Protein AF-A0A7V4E4H5-F1 (afdb_monomer_lite)

Sequence (91 aa):
MYSNPVKFLVLKSIRIYQATVSKVQGDVCNFIPSCSHYGYEAIRKYDLFKGILMASDRVQRCHGFALFYSPDYYGVREDSIRGTKAFDPVK

pLDDT: mean 89.81, std 7.54, range [52.09, 97.06]

Foldseek 3Di:
DDPDPVLVVVLVVLVVCCVPVVVVVDQQFQEVVGLSVQLSVLVVVDPPVRSVVRSVVRVVCGDPCVVVCQVVPFDWDQDPRRGIHGYDHDD

Structure (mmCIF, N/CA/C/O backbone):
data_AF-A0A7V4E4H5-F1
#
_entry.id   AF-A0A7V4E4H5-F1
#
loop_
_atom_site.group_PDB
_atom_site.id
_atom_site.type_symbol
_atom_site.label_atom_id
_atom_site.label_alt_id
_atom_site.label_comp_id
_atom_site.label_asym_id
_atom_site.label_entity_id
_atom_site.label_seq_id
_atom_site.pdbx_PDB_ins_code
_atom_site.Cartn_x
_atom_site.Cartn_y
_atom_site.Cartn_z
_atom_site.occupancy
_atom_site.B_iso_or_equiv
_atom_site.auth_seq_id
_atom_site.auth_comp_id
_atom_site.auth_asym_id
_atom_site.auth_atom_id
_atom_site.pdbx_PDB_model_num
ATOM 1 N N . MET A 1 1 ? -7.826 11.078 15.998 1.00 52.09 1 MET A N 1
ATOM 2 C CA . MET A 1 1 ? -7.927 10.119 17.120 1.00 52.09 1 MET A CA 1
ATOM 3 C C . MET A 1 1 ? -8.949 9.069 16.706 1.00 52.09 1 MET A C 1
ATOM 5 O O . MET A 1 1 ? -10.038 9.460 16.313 1.00 52.09 1 MET A O 1
ATOM 9 N N . TYR A 1 2 ? -8.580 7.789 16.613 1.00 64.12 2 TYR A N 1
ATOM 10 C CA . TYR A 1 2 ? -9.482 6.765 16.070 1.00 64.12 2 TYR A CA 1
ATOM 11 C C . TYR A 1 2 ? -10.598 6.467 17.075 1.00 64.12 2 TYR A C 1
ATOM 13 O O . TYR A 1 2 ? -10.324 5.946 18.149 1.00 64.12 2 TYR A O 1
ATOM 21 N N . SER A 1 3 ? -11.841 6.787 16.726 1.00 69.50 3 SER A N 1
ATOM 22 C CA . SER A 1 3 ? -13.013 6.604 17.595 1.00 69.50 3 SER A CA 1
ATOM 23 C C . SER A 1 3 ? -13.384 5.130 17.805 1.00 69.50 3 SER A C 1
ATOM 25 O O . SER A 1 3 ? -14.115 4.804 18.731 1.00 69.50 3 SER A O 1
ATOM 27 N N . ASN A 1 4 ? -12.896 4.236 16.935 1.00 85.12 4 ASN A N 1
ATOM 28 C CA . ASN A 1 4 ? -13.228 2.814 16.932 1.00 85.12 4 ASN A CA 1
ATOM 29 C C . ASN A 1 4 ? -11.984 1.956 17.269 1.00 85.12 4 ASN A C 1
ATOM 31 O O . ASN A 1 4 ? -10.996 2.010 16.522 1.00 85.12 4 ASN A O 1
ATOM 35 N N . PRO A 1 5 ? -12.026 1.135 18.339 1.00 89.44 5 PRO A N 1
ATOM 36 C CA . PRO A 1 5 ? -10.890 0.317 18.770 1.00 89.44 5 PRO A CA 1
ATOM 37 C C . PRO A 1 5 ? -10.499 -0.760 17.746 1.00 89.44 5 PRO A C 1
ATOM 39 O O . PRO A 1 5 ? -9.316 -1.048 17.579 1.00 89.44 5 PRO A O 1
ATOM 42 N N . VAL A 1 6 ? -11.459 -1.304 16.992 1.00 91.44 6 VAL A N 1
ATOM 43 C CA . VAL A 1 6 ? -11.207 -2.291 15.929 1.00 91.44 6 VAL A CA 1
ATOM 44 C C . VAL A 1 6 ? -10.452 -1.646 14.771 1.00 91.44 6 VAL A C 1
ATOM 46 O O . VAL A 1 6 ? -9.441 -2.176 14.315 1.00 91.44 6 VAL A O 1
ATOM 49 N N . LYS A 1 7 ? -10.884 -0.456 14.332 1.00 91.19 7 LYS A N 1
ATOM 50 C CA . LYS A 1 7 ? -10.186 0.303 13.280 1.00 91.19 7 LYS A CA 1
ATOM 51 C C . LYS A 1 7 ? -8.744 0.611 13.691 1.00 91.19 7 LYS A C 1
ATOM 53 O O . LYS A 1 7 ? -7.836 0.474 12.876 1.00 91.19 7 LYS A O 1
ATOM 58 N N . PHE A 1 8 ? -8.520 0.970 14.956 1.00 92.50 8 PHE A N 1
ATOM 59 C CA . PHE A 1 8 ? -7.173 1.188 15.481 1.00 92.50 8 PHE A CA 1
ATOM 60 C C . PHE A 1 8 ? -6.309 -0.080 15.436 1.00 92.50 8 PHE A C 1
ATOM 62 O O . PHE A 1 8 ? -5.181 -0.022 14.945 1.00 92.50 8 PHE A O 1
ATOM 69 N N . LEU A 1 9 ? -6.835 -1.220 15.898 1.00 93.81 9 LEU A N 1
ATOM 70 C CA . LEU A 1 9 ? -6.118 -2.498 15.871 1.00 93.81 9 LEU A CA 1
ATOM 71 C C . LEU A 1 9 ? -5.728 -2.905 14.445 1.00 93.81 9 LEU A C 1
ATOM 73 O O . LEU A 1 9 ? -4.579 -3.278 14.214 1.00 93.81 9 LEU A O 1
ATOM 77 N N . VAL A 1 10 ? -6.645 -2.765 13.486 1.00 93.88 10 VAL A N 1
ATOM 78 C CA . VAL A 1 10 ? -6.395 -3.091 12.073 1.00 93.88 10 VAL A CA 1
ATOM 79 C C . VAL A 1 10 ? -5.346 -2.165 11.456 1.00 93.88 10 VAL A C 1
ATOM 81 O O . VAL A 1 10 ? -4.415 -2.620 10.797 1.00 93.88 10 VAL A O 1
ATOM 84 N N . LEU A 1 11 ? -5.428 -0.856 11.691 1.00 94.75 11 LEU A N 1
ATOM 85 C CA . LEU A 1 11 ? -4.423 0.074 11.167 1.00 94.75 11 LEU A CA 1
ATOM 86 C C . LEU A 1 11 ? -3.041 -0.178 11.785 1.00 94.75 11 LEU A C 1
ATOM 88 O O . LEU A 1 11 ? -2.025 -0.104 11.089 1.00 94.75 11 LEU A O 1
ATOM 92 N N . LYS A 1 12 ? -2.991 -0.529 13.076 1.00 95.19 12 LYS A N 1
ATOM 93 C CA . LYS A 1 12 ? -1.745 -0.879 13.761 1.00 95.19 12 LYS A CA 1
ATOM 94 C C . LYS A 1 12 ? -1.150 -2.184 13.227 1.00 95.19 12 LYS A C 1
ATOM 96 O O . LYS A 1 12 ? 0.059 -2.230 13.014 1.00 95.19 12 LYS A O 1
ATOM 101 N N . SER A 1 13 ? -1.961 -3.208 12.955 1.00 94.75 13 SER A N 1
ATOM 102 C CA . SER A 1 13 ? -1.472 -4.468 12.380 1.00 94.75 13 SER A CA 1
ATOM 103 C C . SER A 1 13 ? -0.909 -4.272 10.970 1.00 94.75 13 SER A C 1
ATOM 105 O O . SER A 1 13 ? 0.184 -4.759 10.684 1.00 94.75 13 SER A O 1
ATOM 107 N N . ILE A 1 14 ? -1.567 -3.465 10.127 1.00 94.81 14 ILE A N 1
ATOM 108 C CA . ILE A 1 14 ? -1.041 -3.098 8.802 1.00 94.81 14 ILE A CA 1
ATOM 109 C C . ILE A 1 14 ? 0.296 -2.362 8.936 1.00 94.81 14 ILE A C 1
ATOM 111 O O . ILE A 1 14 ? 1.229 -2.621 8.176 1.00 94.81 14 ILE A O 1
ATOM 115 N N . ARG A 1 15 ? 0.433 -1.470 9.924 1.00 94.81 15 ARG A N 1
ATOM 116 C CA . ARG A 1 15 ? 1.689 -0.748 10.155 1.00 94.81 15 ARG A CA 1
ATOM 117 C C . ARG A 1 15 ? 2.820 -1.671 10.608 1.00 94.81 15 ARG A C 1
ATOM 119 O O . ARG A 1 15 ? 3.948 -1.504 10.153 1.00 94.81 15 ARG A O 1
ATOM 126 N N . ILE A 1 16 ? 2.517 -2.652 11.459 1.00 95.06 16 ILE A N 1
ATOM 127 C CA . ILE A 1 16 ? 3.476 -3.687 11.870 1.00 95.06 16 ILE A CA 1
ATOM 128 C C . ILE A 1 16 ? 3.906 -4.507 10.650 1.00 95.06 16 ILE A C 1
ATOM 130 O O . ILE A 1 16 ? 5.102 -4.653 10.423 1.00 95.06 16 ILE A O 1
ATOM 134 N N . TYR A 1 17 ? 2.962 -4.946 9.814 1.00 93.56 17 TYR A N 1
ATOM 135 C CA . TYR A 1 17 ? 3.253 -5.660 8.567 1.00 93.56 17 TYR A CA 1
ATOM 136 C C . TYR A 1 17 ? 4.162 -4.850 7.621 1.00 93.56 17 TYR A C 1
ATOM 138 O O . TYR A 1 17 ? 5.136 -5.379 7.085 1.00 93.56 17 TYR A O 1
ATOM 146 N N . GLN A 1 18 ? 3.894 -3.549 7.452 1.00 92.75 18 GLN A N 1
ATOM 147 C CA . GLN A 1 18 ? 4.747 -2.645 6.666 1.00 92.75 18 GLN A CA 1
ATOM 148 C C . GLN A 1 18 ? 6.163 -2.517 7.252 1.00 92.75 18 GLN A C 1
ATOM 150 O O . GLN A 1 18 ? 7.126 -2.352 6.509 1.00 92.75 18 GLN A O 1
ATOM 155 N N . ALA A 1 19 ? 6.307 -2.582 8.577 1.00 91.56 19 ALA A N 1
ATOM 156 C CA . ALA A 1 19 ? 7.597 -2.451 9.247 1.00 91.56 19 ALA A CA 1
ATOM 157 C C . ALA A 1 19 ? 8.429 -3.744 9.236 1.00 91.56 19 ALA A C 1
ATOM 159 O O . ALA A 1 19 ? 9.657 -3.656 9.302 1.00 91.56 19 ALA A O 1
ATOM 160 N N . THR A 1 20 ? 7.783 -4.913 9.159 1.00 92.88 20 THR A N 1
ATOM 161 C CA . THR A 1 20 ? 8.432 -6.231 9.228 1.00 92.88 20 THR A CA 1
ATOM 162 C C . THR A 1 20 ? 8.438 -6.932 7.870 1.00 92.88 20 THR A C 1
ATOM 164 O O . THR A 1 20 ? 9.466 -6.965 7.198 1.00 92.88 20 THR A O 1
ATOM 167 N N . VAL A 1 21 ? 7.288 -7.448 7.434 1.00 89.31 21 VAL A N 1
ATOM 168 C CA . VAL A 1 21 ? 7.154 -8.311 6.251 1.00 89.31 21 VAL A CA 1
ATOM 169 C C . VAL A 1 21 ? 7.496 -7.561 4.970 1.00 89.31 21 VAL A C 1
ATOM 171 O O . VAL A 1 21 ? 8.234 -8.077 4.135 1.00 89.31 21 VAL A O 1
ATOM 174 N N . SER A 1 22 ? 7.038 -6.312 4.837 1.00 87.06 22 SER A N 1
ATOM 175 C CA . SER A 1 22 ? 7.287 -5.525 3.623 1.00 87.06 22 SER A CA 1
ATOM 176 C C . SER A 1 22 ? 8.773 -5.263 3.368 1.00 87.06 22 SER A C 1
ATOM 178 O O . SER A 1 22 ? 9.144 -5.048 2.218 1.00 87.06 22 SER A O 1
ATOM 180 N N . LYS A 1 23 ? 9.623 -5.272 4.405 1.00 86.31 23 LYS A N 1
ATOM 181 C CA . LYS A 1 23 ? 11.075 -5.104 4.238 1.00 86.31 23 LYS A CA 1
ATOM 182 C C . LYS A 1 23 ? 11.734 -6.349 3.653 1.00 86.31 23 LYS A C 1
ATOM 184 O O . LYS A 1 23 ? 12.684 -6.224 2.894 1.00 86.31 23 LYS A O 1
ATOM 189 N N . VAL A 1 24 ? 11.228 -7.528 4.010 1.00 88.25 24 VAL A N 1
ATOM 190 C CA . VAL A 1 24 ? 11.760 -8.815 3.540 1.00 88.25 24 VAL A CA 1
ATOM 191 C C . VAL A 1 24 ? 11.255 -9.130 2.133 1.00 88.25 24 VAL A C 1
ATOM 193 O O . VAL A 1 24 ? 11.997 -9.658 1.316 1.00 88.25 24 VAL A O 1
ATOM 196 N N . GLN A 1 25 ? 10.002 -8.781 1.836 1.00 86.06 25 GLN A N 1
ATOM 197 C CA . GLN A 1 25 ? 9.357 -9.105 0.564 1.00 86.06 25 GLN A CA 1
ATOM 198 C C . GLN A 1 25 ? 9.897 -8.291 -0.630 1.00 86.06 25 GLN A C 1
ATOM 200 O O . GLN A 1 25 ? 9.775 -8.738 -1.766 1.00 86.06 25 GLN A O 1
ATOM 205 N N . GLY A 1 26 ? 10.509 -7.125 -0.396 1.00 84.81 26 GLY A N 1
ATOM 206 C CA . GLY A 1 26 ? 11.065 -6.280 -1.458 1.00 8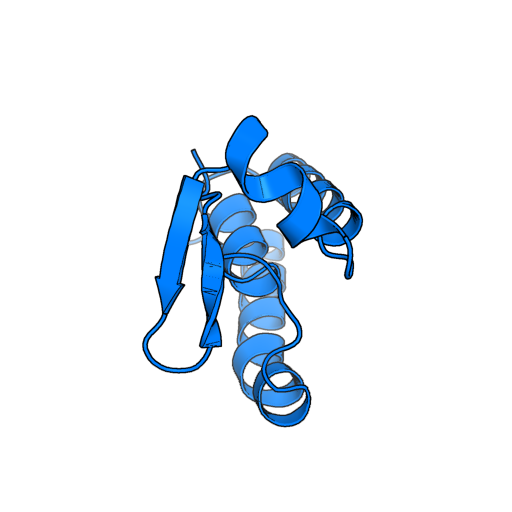4.81 26 GLY A CA 1
ATOM 207 C C . GLY A 1 26 ? 10.000 -5.622 -2.348 1.00 84.81 26 GLY A C 1
ATOM 208 O O . GLY A 1 26 ? 8.851 -5.425 -1.940 1.00 84.81 26 GLY A O 1
ATOM 209 N N . ASP A 1 27 ? 10.384 -5.242 -3.570 1.00 88.12 27 ASP A N 1
ATOM 210 C CA . ASP A 1 27 ? 9.487 -4.583 -4.526 1.00 88.12 27 ASP A CA 1
ATOM 211 C C . ASP A 1 27 ? 8.668 -5.583 -5.354 1.00 88.12 27 ASP A C 1
ATOM 213 O O . ASP A 1 27 ? 9.008 -5.937 -6.478 1.00 88.12 27 ASP A O 1
ATOM 217 N N . VAL A 1 28 ? 7.547 -6.016 -4.787 1.00 90.31 28 VAL A N 1
ATOM 218 C CA . VAL A 1 28 ? 6.591 -6.921 -5.452 1.00 90.31 28 VAL A CA 1
ATOM 219 C C . VAL A 1 28 ? 5.338 -6.216 -5.969 1.00 90.31 28 VAL A C 1
ATOM 221 O O . VAL A 1 28 ? 4.548 -6.791 -6.713 1.00 90.31 28 VAL A O 1
ATOM 224 N N . CYS A 1 29 ? 5.090 -4.988 -5.514 1.00 92.00 29 CYS A N 1
ATOM 225 C CA . CYS A 1 29 ? 3.834 -4.300 -5.768 1.00 92.00 29 CYS A CA 1
ATOM 226 C C . CYS A 1 29 ? 3.932 -3.490 -7.060 1.00 92.00 29 CYS A C 1
ATOM 228 O O . CYS A 1 29 ? 4.823 -2.655 -7.209 1.00 92.00 29 CYS A O 1
ATOM 230 N N . ASN A 1 30 ? 2.964 -3.675 -7.959 1.00 92.31 30 ASN A N 1
ATOM 231 C CA . ASN A 1 30 ? 2.920 -2.981 -9.251 1.00 92.31 30 ASN A CA 1
ATOM 232 C C . ASN A 1 30 ? 2.296 -1.578 -9.187 1.00 92.31 30 ASN A C 1
ATOM 234 O O . ASN A 1 30 ? 2.279 -0.871 -10.191 1.00 92.31 30 ASN A O 1
ATOM 238 N N . PHE A 1 31 ? 1.817 -1.163 -8.009 1.00 92.94 31 PHE A N 1
ATOM 239 C CA . PHE A 1 31 ? 1.139 0.116 -7.800 1.00 92.94 31 PHE A CA 1
ATOM 240 C C . PHE A 1 31 ? 1.903 1.106 -6.904 1.00 92.94 31 PHE A C 1
ATOM 242 O O . PHE A 1 31 ? 2.670 0.723 -6.008 1.00 92.94 31 PHE A O 1
ATOM 249 N N . ILE A 1 32 ? 1.614 2.394 -7.118 1.00 92.44 32 ILE A N 1
ATOM 250 C CA . ILE A 1 32 ? 1.945 3.531 -6.255 1.00 92.44 32 ILE A CA 1
ATOM 251 C C . ILE A 1 32 ? 0.644 4.269 -5.889 1.00 92.44 32 ILE A C 1
ATOM 253 O O . ILE A 1 32 ? -0.060 4.734 -6.787 1.00 92.44 32 ILE A O 1
ATOM 257 N N . PRO A 1 33 ? 0.321 4.435 -4.592 1.00 94.06 33 PRO A N 1
ATOM 258 C CA . PRO A 1 33 ? 0.968 3.804 -3.437 1.00 94.06 33 PRO A CA 1
ATOM 259 C C . PRO A 1 33 ? 0.862 2.265 -3.462 1.00 94.06 33 PRO A C 1
ATOM 261 O O . PRO A 1 33 ? 0.035 1.706 -4.182 1.00 94.06 33 PRO A O 1
ATOM 264 N N . SER A 1 34 ? 1.701 1.576 -2.675 1.00 94.25 34 SER A N 1
ATOM 265 C CA . SER A 1 34 ? 1.686 0.105 -2.601 1.00 94.25 34 SER A CA 1
ATOM 266 C C . SER A 1 34 ? 0.355 -0.430 -2.061 1.00 94.25 34 SER A C 1
ATOM 268 O O . SER A 1 34 ? -0.345 0.287 -1.351 1.00 94.25 34 SER A O 1
ATOM 270 N N . CYS A 1 35 ? 0.006 -1.696 -2.322 1.00 94.56 35 CYS A N 1
ATOM 271 C CA . CYS A 1 35 ? -1.268 -2.281 -1.872 1.00 94.56 35 CYS A CA 1
ATOM 272 C C . CYS A 1 35 ? -1.490 -2.156 -0.357 1.00 94.56 35 CYS A C 1
ATOM 274 O O . CYS A 1 35 ? -2.584 -1.811 0.083 1.00 94.56 35 CYS A O 1
ATOM 276 N N . SER A 1 36 ? -0.445 -2.372 0.449 1.00 95.44 36 SER A N 1
ATOM 277 C CA . SER A 1 36 ? -0.524 -2.228 1.907 1.00 95.44 36 SER A CA 1
ATOM 278 C C . SER A 1 36 ? -0.697 -0.770 2.342 1.00 95.44 36 SER A C 1
ATOM 280 O O . SER A 1 36 ? -1.390 -0.500 3.322 1.00 95.44 36 SER A O 1
ATOM 282 N N . HIS A 1 37 ? -0.092 0.181 1.627 1.00 95.56 37 HIS A N 1
ATOM 283 C CA . HIS A 1 37 ? -0.264 1.607 1.894 1.00 95.56 37 HIS A CA 1
ATOM 284 C C . HIS A 1 37 ? -1.643 2.096 1.440 1.00 95.56 37 HIS A C 1
ATOM 286 O O . HIS A 1 37 ? -2.318 2.796 2.185 1.00 95.56 37 HIS A O 1
ATOM 292 N N . TYR A 1 38 ? -2.107 1.653 0.271 1.00 96.94 38 TYR A N 1
ATOM 293 C CA . TYR A 1 38 ? -3.457 1.900 -0.219 1.00 96.94 38 TYR A CA 1
ATOM 294 C C . TYR A 1 38 ? -4.509 1.370 0.758 1.00 96.94 38 TYR A C 1
ATOM 296 O O . TYR A 1 38 ? -5.419 2.105 1.119 1.00 96.94 38 TYR A O 1
ATOM 304 N N . GLY A 1 39 ? -4.365 0.133 1.243 1.00 96.75 39 GLY A N 1
ATOM 305 C CA . GLY A 1 39 ? -5.294 -0.446 2.214 1.00 96.75 39 GLY A CA 1
ATOM 306 C C . GLY A 1 39 ? -5.308 0.307 3.546 1.00 96.75 39 GLY A C 1
ATOM 307 O O . GLY A 1 39 ? -6.379 0.583 4.086 1.00 96.75 39 GLY A O 1
ATOM 308 N N . TYR A 1 40 ? -4.135 0.717 4.042 1.00 96.62 40 TYR A N 1
ATOM 309 C CA . TYR A 1 40 ? -4.037 1.580 5.222 1.00 96.62 40 TYR A CA 1
ATOM 310 C C . TYR A 1 40 ? -4.784 2.903 5.011 1.00 96.62 40 TYR A C 1
ATOM 312 O O . TYR A 1 40 ? -5.606 3.290 5.839 1.00 96.62 40 TYR A O 1
ATOM 320 N N . GLU A 1 41 ? -4.539 3.576 3.886 1.00 96.62 41 GLU A N 1
ATOM 321 C CA . GLU A 1 41 ? -5.171 4.851 3.545 1.00 96.62 41 GLU A CA 1
ATOM 322 C C . GLU A 1 41 ? -6.681 4.718 3.322 1.00 96.62 41 GLU A C 1
ATOM 324 O O . GLU A 1 41 ? -7.444 5.551 3.809 1.00 96.62 41 GLU A O 1
ATOM 329 N N . ALA A 1 42 ? -7.135 3.648 2.669 1.00 96.81 42 ALA A N 1
ATOM 330 C CA . ALA A 1 42 ? -8.547 3.379 2.429 1.00 96.81 42 ALA A CA 1
ATOM 331 C C . ALA A 1 42 ? -9.298 3.153 3.746 1.00 96.81 42 ALA A C 1
ATOM 333 O O . ALA A 1 42 ? -10.329 3.778 3.977 1.00 96.81 42 ALA A O 1
ATOM 334 N N . ILE A 1 43 ? -8.756 2.332 4.653 1.00 95.25 43 ILE A N 1
ATOM 335 C CA . ILE A 1 43 ? -9.344 2.111 5.984 1.00 95.25 43 ILE A CA 1
ATOM 336 C C . ILE A 1 43 ? -9.244 3.373 6.843 1.00 95.25 43 ILE A C 1
ATOM 338 O O . ILE A 1 43 ? -10.128 3.632 7.654 1.00 95.25 43 ILE A O 1
ATOM 342 N N . ARG A 1 44 ? -8.183 4.175 6.700 1.00 93.81 44 ARG A N 1
ATOM 343 C CA . ARG A 1 44 ? -8.026 5.436 7.434 1.00 93.81 44 ARG A CA 1
ATOM 344 C C . ARG A 1 44 ? -9.078 6.459 7.008 1.00 93.81 44 ARG A C 1
ATOM 346 O O . ARG A 1 44 ? -9.737 7.017 7.889 1.00 93.81 44 ARG A O 1
ATOM 353 N N . LYS A 1 45 ? -9.235 6.668 5.698 1.00 94.00 45 LYS A N 1
ATOM 354 C CA . LYS A 1 45 ? -10.111 7.676 5.083 1.00 94.00 45 LYS A CA 1
ATOM 355 C C . LYS A 1 45 ? -11.590 7.287 5.105 1.00 94.00 45 LYS A C 1
ATOM 357 O O . LYS A 1 45 ? -12.428 8.148 5.342 1.00 94.00 45 LYS A O 1
ATOM 362 N N . TYR A 1 46 ? -11.897 6.012 4.887 1.00 92.50 46 TYR A N 1
ATOM 363 C CA . TYR A 1 46 ? -13.256 5.470 4.913 1.00 92.50 46 TYR A CA 1
ATOM 364 C C . TYR A 1 46 ? -13.505 4.640 6.183 1.00 92.50 46 TYR A C 1
ATOM 366 O O . TYR A 1 46 ? -12.712 4.644 7.130 1.00 92.50 46 TYR A O 1
ATOM 374 N N . ASP A 1 47 ? -14.623 3.921 6.217 1.00 91.12 47 ASP A N 1
ATOM 375 C CA . ASP A 1 47 ? -14.931 2.940 7.255 1.00 91.12 47 ASP A CA 1
ATOM 376 C C . ASP A 1 47 ? -14.233 1.603 7.008 1.00 91.12 47 ASP A C 1
ATOM 378 O O . ASP A 1 47 ? -13.795 1.304 5.897 1.00 91.12 47 ASP A O 1
ATOM 382 N N . LEU A 1 48 ? -14.162 0.769 8.051 1.00 92.94 48 LEU A N 1
ATOM 383 C CA . LEU A 1 48 ? -13.450 -0.509 8.011 1.00 92.94 48 LEU A CA 1
ATOM 384 C C . LEU A 1 48 ? -13.927 -1.406 6.860 1.00 92.94 48 LEU A C 1
ATOM 386 O O . LEU A 1 48 ? -13.104 -1.922 6.114 1.00 92.94 48 LEU A O 1
ATOM 390 N N . PHE A 1 49 ? -15.242 -1.546 6.681 1.00 94.44 49 PHE A N 1
ATOM 391 C CA . PHE A 1 49 ? -15.815 -2.408 5.645 1.00 94.44 49 PHE A CA 1
ATOM 392 C C . PHE A 1 49 ? -15.469 -1.922 4.232 1.00 94.44 49 PHE A C 1
ATOM 394 O O . PHE A 1 49 ? -14.903 -2.669 3.437 1.00 94.44 49 PHE A O 1
ATOM 401 N N . LYS A 1 50 ? -15.725 -0.641 3.938 1.00 95.00 50 LYS A N 1
ATOM 402 C CA . LYS A 1 50 ? -15.403 -0.042 2.635 1.00 95.00 50 LYS A CA 1
ATOM 403 C C . LYS A 1 50 ? -13.898 -0.065 2.363 1.00 95.00 50 LYS A C 1
ATOM 405 O O . LYS A 1 50 ? -13.483 -0.405 1.261 1.00 95.00 50 LYS A O 1
ATOM 410 N N . GLY A 1 51 ? -13.085 0.249 3.370 1.00 95.38 51 GLY A N 1
ATOM 411 C CA . GLY A 1 51 ? -11.631 0.214 3.268 1.00 95.38 51 GLY A CA 1
ATOM 412 C C . GLY A 1 51 ? -11.093 -1.186 2.968 1.00 95.38 51 GLY A C 1
ATOM 413 O O . GLY A 1 51 ? -10.219 -1.320 2.116 1.00 95.38 51 GLY A O 1
ATOM 414 N N . ILE A 1 52 ? -11.647 -2.225 3.603 1.00 94.94 52 ILE A N 1
ATOM 415 C CA . ILE A 1 52 ? -11.295 -3.622 3.315 1.00 94.94 52 ILE A CA 1
ATOM 416 C C . ILE A 1 52 ? -11.690 -3.992 1.887 1.00 94.94 52 ILE A C 1
ATOM 418 O O . ILE A 1 52 ? -10.847 -4.505 1.163 1.00 94.94 52 ILE A O 1
ATOM 422 N N . LEU A 1 53 ? -12.915 -3.683 1.448 1.00 97.06 53 LEU A N 1
ATOM 423 C CA . LEU A 1 53 ? -13.350 -3.980 0.077 1.00 97.06 53 LEU A CA 1
ATOM 424 C C . LEU A 1 53 ? -12.439 -3.323 -0.970 1.00 97.06 53 LEU A C 1
ATOM 426 O O . LEU A 1 53 ? -12.005 -3.984 -1.909 1.00 97.06 53 LEU A O 1
ATOM 430 N N . MET A 1 54 ? -12.089 -2.049 -0.773 1.00 96.94 54 MET A N 1
ATOM 431 C CA . MET A 1 54 ? -11.160 -1.334 -1.653 1.00 96.94 54 MET A CA 1
ATOM 432 C C . MET A 1 54 ? -9.754 -1.953 -1.630 1.00 96.94 54 MET A C 1
ATOM 434 O O . MET A 1 54 ? -9.114 -2.082 -2.673 1.00 96.94 54 MET A O 1
ATOM 438 N N . ALA A 1 55 ? -9.257 -2.350 -0.454 1.00 96.31 55 ALA A N 1
ATOM 439 C CA . ALA A 1 55 ? -7.956 -3.002 -0.323 1.00 96.31 55 ALA A CA 1
ATOM 440 C C . ALA A 1 55 ? -7.930 -4.384 -0.999 1.00 96.31 55 ALA A C 1
ATOM 442 O O . ALA A 1 55 ? -6.952 -4.716 -1.666 1.00 96.31 55 ALA A O 1
ATOM 443 N N . SER A 1 56 ? -8.997 -5.173 -0.858 1.00 96.00 56 SER A N 1
ATOM 444 C CA . SER A 1 56 ? -9.138 -6.493 -1.476 1.00 96.00 56 SER A CA 1
ATOM 445 C C . SER A 1 56 ? -9.184 -6.409 -3.000 1.00 96.00 56 SER A C 1
ATOM 447 O O . SER A 1 56 ? -8.419 -7.114 -3.656 1.00 96.00 56 SER A O 1
ATOM 449 N N . ASP A 1 57 ? -9.999 -5.507 -3.555 1.00 94.44 57 ASP A N 1
ATOM 450 C CA . ASP A 1 57 ? -10.023 -5.215 -4.995 1.00 94.44 57 ASP A CA 1
ATOM 451 C C . ASP A 1 57 ? -8.621 -4.843 -5.507 1.00 94.44 57 ASP A C 1
ATOM 453 O O . ASP A 1 57 ? -8.135 -5.382 -6.502 1.00 94.44 57 ASP A O 1
ATOM 457 N N . ARG A 1 58 ? -7.907 -3.980 -4.773 1.00 94.19 58 ARG A N 1
ATOM 458 C CA . ARG A 1 58 ? -6.540 -3.595 -5.135 1.00 94.19 58 ARG A CA 1
ATOM 459 C C . ARG A 1 58 ? -5.586 -4.790 -5.179 1.00 94.19 58 ARG A C 1
ATOM 461 O O . ARG A 1 58 ? -4.789 -4.882 -6.110 1.00 94.19 58 ARG A O 1
ATOM 468 N N . VAL A 1 59 ? -5.629 -5.679 -4.186 1.00 93.94 59 VAL A N 1
ATOM 469 C CA . VAL A 1 59 ? -4.751 -6.861 -4.145 1.00 93.94 59 VAL A CA 1
ATOM 470 C C . VAL A 1 59 ? -5.046 -7.800 -5.313 1.00 93.94 59 VAL A C 1
ATOM 472 O O . VAL A 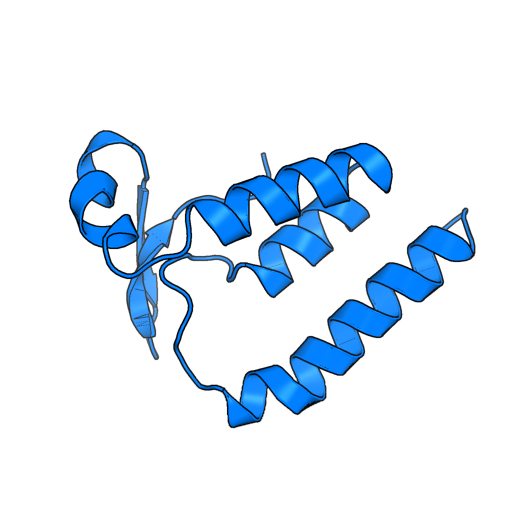1 59 ? -4.106 -8.288 -5.930 1.00 93.94 59 VAL A O 1
ATOM 475 N N . GLN A 1 60 ? -6.318 -7.991 -5.673 1.00 92.31 60 GLN A N 1
ATOM 476 C CA . GLN A 1 60 ? -6.704 -8.810 -6.828 1.00 92.31 60 GLN A CA 1
ATOM 477 C C . GLN A 1 60 ? -6.155 -8.251 -8.144 1.00 92.31 60 GLN A C 1
ATOM 479 O O . GLN A 1 60 ? -5.675 -9.009 -8.982 1.00 92.31 60 GLN A O 1
ATOM 484 N N . ARG A 1 61 ? -6.156 -6.924 -8.302 1.00 90.75 61 ARG A N 1
ATOM 485 C CA . ARG A 1 61 ? -5.570 -6.244 -9.468 1.00 90.75 61 ARG A CA 1
ATOM 486 C C . ARG A 1 61 ? -4.043 -6.197 -9.437 1.00 90.75 61 ARG A C 1
ATOM 488 O O . ARG A 1 61 ? -3.418 -5.957 -10.464 1.00 90.75 61 ARG A O 1
ATOM 495 N N . CYS A 1 62 ? -3.414 -6.423 -8.285 1.00 91.00 62 CYS A N 1
ATOM 496 C CA . CYS A 1 62 ? -1.962 -6.418 -8.133 1.00 91.00 62 CYS A CA 1
ATOM 497 C C . CYS A 1 62 ? -1.354 -7.784 -8.476 1.00 91.00 62 CYS A C 1
ATOM 499 O O . CYS A 1 62 ? -0.904 -8.527 -7.609 1.00 91.00 62 CYS A O 1
ATOM 501 N N . HIS A 1 63 ? -1.287 -8.081 -9.769 1.00 86.31 63 HIS A N 1
ATOM 502 C CA . HIS A 1 63 ? -0.565 -9.232 -10.316 1.00 86.31 63 HIS A CA 1
ATOM 503 C C . HIS A 1 63 ? 0.382 -8.786 -11.440 1.00 86.31 63 HIS A C 1
ATOM 505 O O . HIS A 1 63 ? 0.388 -7.613 -11.816 1.00 86.31 63 HIS A O 1
ATOM 511 N N . GLY A 1 64 ? 1.203 -9.696 -11.976 1.00 78.50 64 GLY A N 1
ATOM 512 C CA . GLY A 1 64 ? 2.249 -9.372 -12.964 1.00 78.50 64 GLY A CA 1
ATOM 513 C C . GLY A 1 64 ? 1.761 -8.634 -14.221 1.00 78.50 64 GLY A C 1
ATOM 514 O O . GLY A 1 64 ? 2.505 -7.842 -14.785 1.00 78.50 64 GLY A O 1
ATOM 515 N N . PHE A 1 65 ? 0.494 -8.811 -14.615 1.00 78.56 65 PHE A N 1
ATOM 516 C CA . PHE A 1 65 ? -0.091 -8.129 -15.779 1.00 78.56 65 PHE A CA 1
ATOM 517 C C . PHE A 1 65 ? -0.695 -6.753 -15.461 1.00 78.56 65 PHE A C 1
ATOM 519 O O . PHE A 1 65 ? -1.178 -6.084 -16.368 1.00 78.56 65 PHE A O 1
ATOM 526 N N . ALA A 1 66 ? -0.654 -6.291 -14.208 1.00 76.19 66 ALA A N 1
ATOM 527 C CA . ALA A 1 66 ? -1.185 -4.979 -13.833 1.00 76.19 66 ALA A CA 1
ATOM 528 C C . ALA A 1 66 ? -0.530 -3.827 -14.617 1.00 76.19 66 ALA A C 1
ATOM 530 O O . ALA A 1 66 ? -1.189 -2.840 -14.930 1.00 76.19 66 ALA A O 1
ATOM 531 N N . LEU A 1 67 ? 0.755 -3.968 -14.966 1.00 74.19 67 LEU A N 1
ATOM 532 C CA . LEU A 1 67 ? 1.479 -2.984 -15.776 1.00 74.19 67 LEU A CA 1
ATOM 533 C C . LEU A 1 67 ? 1.036 -2.980 -17.245 1.00 74.19 67 LEU A C 1
ATOM 535 O O . LEU A 1 67 ? 1.104 -1.936 -17.883 1.00 74.19 67 LEU A O 1
ATOM 539 N N . PHE A 1 68 ? 0.550 -4.109 -17.767 1.00 79.94 68 PHE A N 1
ATOM 540 C CA . PHE A 1 68 ? 0.158 -4.235 -19.172 1.00 79.94 68 PHE A CA 1
ATOM 541 C C . PHE A 1 68 ? -1.073 -3.383 -19.502 1.00 79.94 68 PHE A C 1
ATOM 543 O O . PHE A 1 68 ? -1.088 -2.692 -20.510 1.00 79.94 68 PHE A O 1
ATOM 550 N N . TYR A 1 69 ? -2.063 -3.361 -18.608 1.00 76.50 69 TYR A N 1
ATOM 551 C CA . TYR A 1 69 ? -3.265 -2.529 -18.749 1.00 76.50 69 TYR A CA 1
ATOM 552 C C . TYR A 1 69 ? -3.109 -1.141 -18.101 1.00 76.50 69 TYR A C 1
ATOM 554 O O . TYR A 1 69 ? -4.063 -0.367 -18.032 1.00 76.50 69 TYR A O 1
ATOM 562 N N . SER A 1 70 ? -1.919 -0.815 -17.580 1.00 74.12 70 SER A N 1
ATOM 563 C CA . SER A 1 70 ? -1.697 0.445 -16.871 1.00 74.12 70 SER A CA 1
ATOM 564 C C . SER A 1 70 ? -1.912 1.691 -17.727 1.00 74.12 70 SER A C 1
ATOM 566 O O . SER A 1 70 ? -2.518 2.597 -17.182 1.00 74.12 70 SER A O 1
ATOM 568 N N . PRO A 1 71 ? -1.483 1.792 -18.999 1.00 76.88 71 PRO A N 1
ATOM 569 C CA . PRO A 1 71 ? -1.644 3.025 -19.778 1.00 76.88 71 PRO A CA 1
ATOM 570 C C . PRO A 1 71 ? -3.108 3.394 -20.052 1.00 76.88 71 PRO A C 1
ATOM 572 O O . PRO A 1 71 ? -3.438 4.574 -20.123 1.00 76.88 71 PRO A O 1
ATOM 575 N N . ASP A 1 72 ? -3.976 2.388 -20.183 1.00 83.62 72 ASP A N 1
ATOM 576 C CA . ASP A 1 72 ? -5.375 2.580 -20.579 1.00 83.62 72 ASP A CA 1
ATOM 577 C C . ASP A 1 72 ? -6.299 2.860 -19.383 1.00 83.62 72 ASP A C 1
ATOM 579 O O . ASP A 1 72 ? -7.313 3.545 -19.524 1.00 83.62 72 ASP A O 1
ATOM 583 N N . TYR A 1 73 ? -5.958 2.345 -18.194 1.00 84.38 73 TYR A N 1
ATOM 584 C CA . TYR A 1 73 ? -6.824 2.405 -17.007 1.00 84.38 73 TYR A CA 1
ATOM 585 C C . TYR A 1 73 ? -6.218 3.137 -15.805 1.00 84.38 73 TYR A C 1
ATOM 587 O O . TYR A 1 73 ? -6.964 3.606 -14.939 1.00 84.38 73 TYR A O 1
ATOM 595 N N . TYR A 1 74 ? -4.891 3.235 -15.715 1.00 88.12 74 TYR A N 1
ATOM 596 C CA . TYR A 1 74 ? -4.190 3.830 -14.579 1.00 88.12 74 TYR A CA 1
ATOM 597 C C . TYR A 1 74 ? -3.280 4.977 -15.023 1.00 88.12 74 TYR A C 1
ATOM 599 O O . TYR A 1 74 ? -2.794 5.044 -16.146 1.00 88.12 74 TYR A O 1
ATOM 607 N N . GLY A 1 75 ? -2.993 5.903 -14.108 1.00 89.50 75 GLY A N 1
ATOM 608 C CA . GLY A 1 75 ? -1.834 6.767 -14.322 1.00 89.50 75 GLY A CA 1
ATOM 609 C C . GLY A 1 75 ? -0.562 5.920 -14.286 1.00 89.50 75 GLY A C 1
ATOM 610 O O . GLY A 1 75 ? -0.559 4.821 -13.737 1.00 89.50 75 GLY A O 1
ATOM 611 N N . VAL A 1 76 ? 0.545 6.439 -14.798 1.00 90.56 76 VAL A N 1
ATOM 612 C CA . VAL A 1 76 ? 1.866 5.840 -14.587 1.00 90.56 76 VAL A CA 1
ATOM 613 C C . VAL A 1 76 ? 2.721 6.847 -13.829 1.00 90.56 76 VAL A C 1
ATOM 615 O O . VAL A 1 76 ? 2.680 8.043 -14.116 1.00 90.56 76 VAL A O 1
ATOM 618 N N . ARG A 1 77 ? 3.456 6.384 -12.815 1.00 91.06 77 ARG A N 1
ATOM 619 C CA . ARG A 1 77 ? 4.379 7.216 -12.039 1.00 91.06 77 ARG A CA 1
ATOM 620 C C . ARG A 1 77 ? 5.713 6.497 -11.876 1.00 91.06 77 ARG A C 1
ATOM 622 O O . ARG A 1 77 ? 5.751 5.296 -11.616 1.00 91.06 77 ARG A O 1
A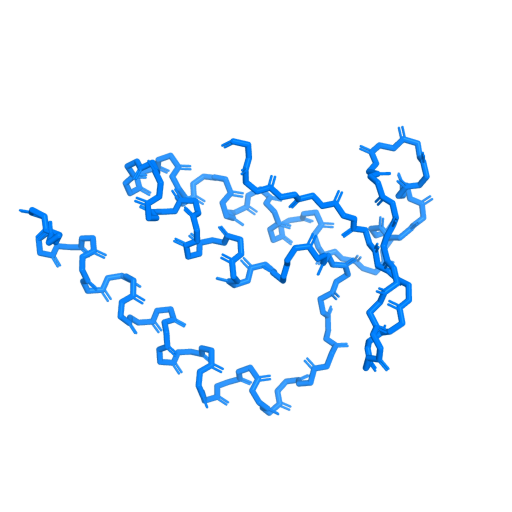TOM 629 N N . GLU A 1 78 ? 6.789 7.262 -11.991 1.00 91.31 78 GLU A N 1
ATOM 630 C CA . GLU A 1 78 ? 8.149 6.800 -11.745 1.00 91.31 78 GLU A CA 1
ATOM 631 C C . GLU A 1 78 ? 8.503 6.931 -10.254 1.00 91.31 78 GLU A C 1
ATOM 633 O O . GLU A 1 78 ? 8.320 7.986 -9.640 1.00 91.31 78 GLU A O 1
ATOM 638 N N . ASP A 1 79 ? 8.949 5.830 -9.653 1.00 89.19 79 ASP A N 1
ATOM 639 C CA . ASP A 1 79 ? 9.479 5.751 -8.292 1.00 89.19 79 ASP A CA 1
ATOM 640 C C . ASP A 1 79 ? 10.996 5.598 -8.369 1.00 89.19 79 ASP A C 1
ATOM 642 O O . ASP A 1 79 ? 11.500 4.733 -9.083 1.00 89.19 79 ASP A O 1
ATOM 646 N N . SER A 1 80 ? 11.731 6.418 -7.619 1.00 89.50 80 SER A N 1
ATOM 647 C CA . SER A 1 80 ? 13.197 6.455 -7.686 1.00 89.50 80 SER A CA 1
ATOM 648 C C . SER A 1 80 ? 13.876 5.137 -7.306 1.00 89.50 80 SER A C 1
ATOM 650 O O . SER A 1 80 ? 15.033 4.933 -7.659 1.00 89.50 80 SER A O 1
ATOM 652 N N . ILE A 1 81 ? 13.182 4.257 -6.581 1.00 89.12 81 ILE A N 1
ATOM 653 C CA . ILE A 1 81 ? 13.718 2.980 -6.100 1.00 89.12 81 ILE A CA 1
ATOM 654 C C . ILE A 1 81 ? 13.106 1.810 -6.879 1.00 89.12 81 ILE A C 1
ATOM 656 O O . ILE A 1 81 ? 13.788 0.832 -7.167 1.00 89.12 81 ILE A O 1
ATOM 660 N N . ARG A 1 82 ? 11.812 1.895 -7.200 1.00 87.88 82 ARG A N 1
ATOM 661 C CA . ARG A 1 82 ? 11.008 0.786 -7.744 1.00 87.88 82 ARG A CA 1
ATOM 662 C C . ARG A 1 82 ? 10.698 0.917 -9.238 1.00 87.88 82 ARG A C 1
ATOM 664 O O . ARG A 1 82 ? 10.029 0.057 -9.807 1.00 87.88 82 ARG A O 1
ATOM 671 N N . GLY A 1 83 ? 11.158 1.991 -9.875 1.00 90.25 83 GLY A N 1
ATOM 672 C CA . GLY A 1 83 ? 10.945 2.260 -11.292 1.00 90.25 83 GLY A CA 1
ATOM 673 C C . GLY A 1 83 ? 9.499 2.627 -11.629 1.00 90.25 83 GLY A C 1
ATOM 674 O O . GLY A 1 83 ? 8.761 3.194 -10.821 1.00 90.25 83 GLY A O 1
ATOM 675 N N . THR A 1 84 ? 9.098 2.321 -12.861 1.00 90.19 84 THR A N 1
ATOM 676 C CA . THR A 1 84 ? 7.787 2.691 -13.408 1.00 90.19 84 THR A CA 1
ATOM 677 C C . THR A 1 84 ? 6.678 1.788 -12.864 1.00 90.19 84 THR A C 1
ATOM 679 O O . THR A 1 84 ? 6.747 0.564 -12.982 1.00 90.19 84 THR A O 1
ATOM 682 N N . LYS A 1 85 ? 5.634 2.384 -12.279 1.00 91.12 85 LYS A N 1
ATOM 683 C CA . LYS A 1 85 ? 4.511 1.662 -11.660 1.00 91.12 85 LYS A CA 1
ATOM 684 C C . LYS A 1 85 ? 3.170 2.329 -11.967 1.00 91.12 85 LYS A C 1
ATOM 686 O O . LYS A 1 85 ? 3.102 3.535 -12.214 1.00 91.12 85 LYS A O 1
ATOM 691 N N . ALA A 1 86 ? 2.091 1.556 -11.866 1.00 92.44 86 ALA A N 1
ATOM 692 C CA . ALA A 1 86 ? 0.729 2.057 -12.010 1.00 92.44 86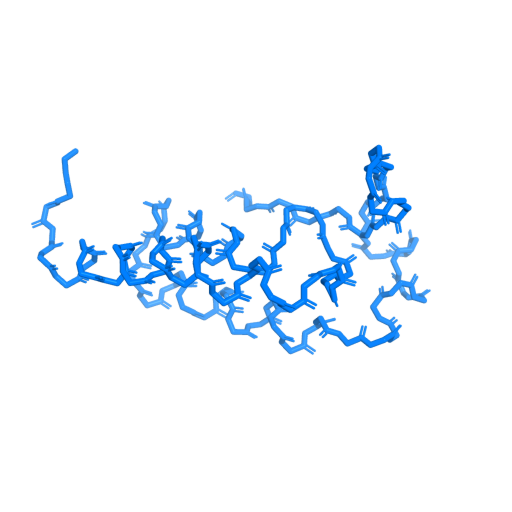 ALA A CA 1
ATOM 693 C C . ALA A 1 86 ? 0.360 2.988 -10.840 1.00 92.44 86 ALA A C 1
ATOM 695 O O . ALA A 1 86 ? 0.547 2.653 -9.670 1.00 92.44 86 ALA A O 1
ATOM 696 N N . PHE A 1 87 ? -0.181 4.164 -11.131 1.00 92.25 87 PHE A N 1
ATOM 697 C CA . PHE A 1 87 ? -0.603 5.159 -10.155 1.00 92.25 87 PHE A CA 1
ATOM 698 C C . PHE A 1 87 ? -2.114 5.093 -9.941 1.00 92.25 87 PHE A C 1
ATOM 700 O O . PHE A 1 87 ? -2.902 5.414 -10.830 1.00 92.25 87 PHE A O 1
ATOM 707 N N . ASP A 1 88 ? -2.509 4.694 -8.734 1.00 92.19 88 ASP A N 1
ATOM 708 C CA . ASP A 1 88 ? -3.912 4.575 -8.332 1.00 92.19 88 ASP A CA 1
ATOM 709 C C . ASP A 1 88 ? -4.020 4.953 -6.835 1.00 92.19 88 ASP A C 1
ATOM 711 O O . ASP A 1 88 ? -3.847 4.098 -5.956 1.00 92.19 88 ASP A O 1
ATOM 715 N N . PRO A 1 89 ? -4.187 6.249 -6.504 1.00 93.69 89 PRO A N 1
ATOM 716 C CA . PRO A 1 89 ? -4.324 6.723 -5.130 1.00 93.69 89 PRO A CA 1
ATOM 717 C C . PRO A 1 89 ? -5.7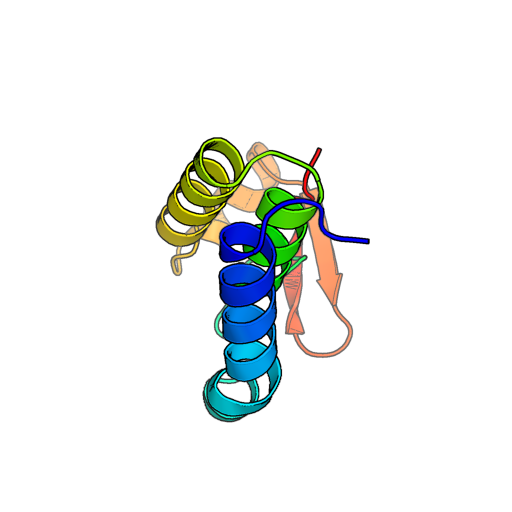45 6.510 -4.593 1.00 93.69 89 PRO A C 1
ATOM 719 O O . PRO A 1 89 ? -6.713 6.386 -5.340 1.00 93.69 89 PRO A O 1
ATOM 722 N N . VAL A 1 90 ? -5.893 6.507 -3.267 1.00 94.44 90 VAL A N 1
ATOM 723 C CA . VAL A 1 90 ? -7.222 6.498 -2.640 1.00 94.44 90 VAL A CA 1
ATOM 724 C C . VAL A 1 90 ? -7.910 7.831 -2.949 1.00 94.44 90 VAL A C 1
ATOM 726 O O . VAL A 1 90 ? -7.482 8.876 -2.453 1.00 94.44 90 VAL A O 1
ATOM 729 N N . LYS A 1 91 ? -8.965 7.786 -3.771 1.00 87.31 91 LYS A N 1
ATOM 730 C CA . LYS A 1 91 ? -9.811 8.948 -4.088 1.00 87.31 91 LYS A CA 1
ATOM 731 C C . LYS A 1 91 ? -10.502 9.493 -2.857 1.00 87.31 91 LYS A C 1
ATOM 733 O O . LYS A 1 91 ? -10.712 8.732 -1.882 1.00 87.31 91 LYS A O 1
#

Secondary structure (DSSP, 8-state):
--S-HHHHHHHHHHHHHHHTHHHHH-S---EES-HHHHHHHHHHHS-HHHHHHHHHHHHHH-SGGGGTTHHHHSEEEEETTTEEEEE----

Radius of gyration: 13.62 Å; chains: 1; bounding box: 30×20×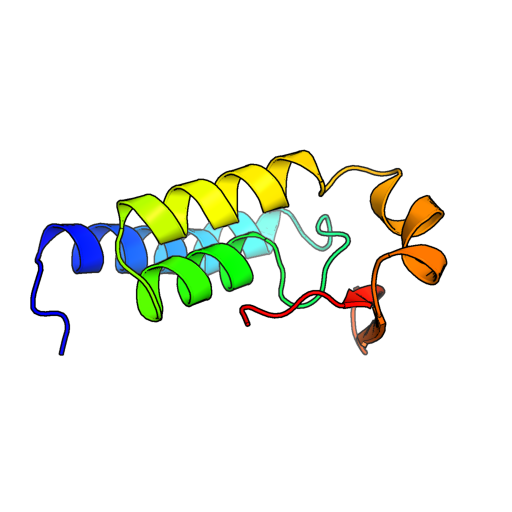39 Å

InterPro domains:
  IPR002696 Membrane protein insertion efficiency factor YidD-like [PF01809] (9-65)
  IPR002696 Membrane protein insertion efficiency factor YidD-like [PTHR33383] (7-65)
  IPR002696 Membrane protein insertion efficiency factor YidD-like [SM01234] (6-72)
  IPR002696 Membrane protein insertion efficiency factor YidD-like [TIGR00278] (8-65)

Organism: NCBI:txid2052148